Protein AF-A0A7S2TPF4-F1 (afdb_monomer_lite)

Radius of gyration: 26.81 Å; chains: 1; bounding box: 55×36×73 Å

Organism: NCBI:txid641309

Secondary structure (DSSP, 8-state):
----PPPPP--PPPGGGS-GGGEEEEEEEETTEEEEPPHHHHHHHHHHHHTT-SEEEEEETTEEEEEETTTTEEEETTS-EEEEEEEE------EEEEE--B--S-----SSSS-----EEEETTEEEEE-PPPTT-SS-BPPPEEEEE-

Foldseek 3Di:
DPCDDDPDPPPAPDLLPAPLVFKWKWWPPDVVDIDTDDPVVSSQVSVCVNVVHQWDWDDDPNFIWIQGPVVQWIAGPVGDIIHMDIDTRPPPPFDKDKDWDKAAQADQPDPPARDFDKDFDDDPNHTQDIFDTHGRDRIDTTDIDIGTDD

InterPro domains:
  IPR000008 C2 domain [PF00168] (101-143)
  IPR004170 WWE domain [PF02825] (24-85)
  IPR004170 WWE domain [PS50918] (11-90)
  IPR035892 C2 domain superfamily [G3DSA:2.60.40.150] (101-149)
  IPR035892 C2 domain superfamily [SSF49562] (83-144)
  IPR037197 WWE domain superfamily [G3DSA:3.30.720.50] (21-100)
  IPR037197 WWE domain superfamily [SSF117839] (23-89)

pLDDT: mean 84.63, std 13.47, range [42.91, 96.12]

Sequence (150 aa):
DDDVPPPPPLSEPATKDIPVEAQKWEYEKRRNMWAAYPLDVNAQIAKTFAKGGKTVPIKMRGKEYLVDLAGMVQKSKRGKTKKIRCGVKKQSLQTCLQFKISASELINVDTNGLSDPYLVISQQKRVVYQSEVVKDNLSPVWKPFNLFMS

Structure (mmCIF, N/CA/C/O backbone):
data_AF-A0A7S2TPF4-F1
#
_entry.id   AF-A0A7S2TPF4-F1
#
loop_
_atom_site.group_PDB
_atom_site.id
_atom_site.type_symbol
_atom_site.label_atom_id
_atom_site.label_alt_id
_atom_site.label_comp_id
_atom_site.label_asym_id
_atom_site.label_entity_id
_atom_site.label_seq_id
_atom_site.pdbx_PDB_ins_code
_atom_site.Cartn_x
_atom_site.Cartn_y
_atom_site.Cartn_z
_atom_site.occupancy
_atom_site.B_iso_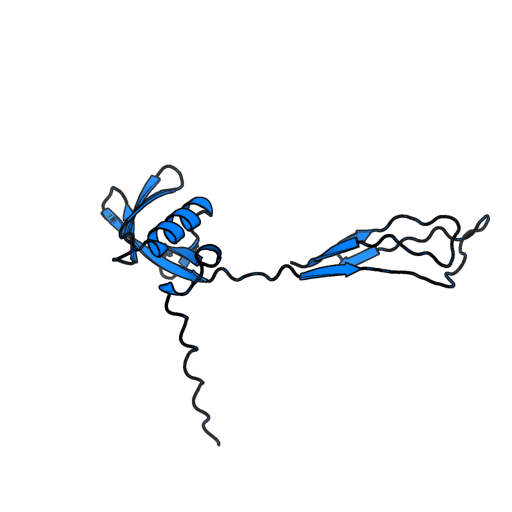or_equiv
_atom_site.auth_seq_id
_atom_site.auth_comp_id
_atom_site.auth_asym_id
_atom_site.auth_atom_id
_atom_site.pdbx_PDB_model_num
ATOM 1 N N . ASP A 1 1 ? 29.910 -22.034 27.458 1.00 51.72 1 ASP A N 1
ATOM 2 C CA . ASP A 1 1 ? 28.536 -21.718 27.033 1.00 51.72 1 ASP A CA 1
ATOM 3 C C . ASP A 1 1 ? 28.176 -20.332 27.537 1.00 51.72 1 ASP A C 1
ATOM 5 O O . ASP A 1 1 ? 27.837 -20.178 28.703 1.00 51.72 1 ASP A O 1
ATOM 9 N N . ASP A 1 2 ? 28.367 -19.314 26.698 1.00 52.81 2 ASP A N 1
ATOM 10 C CA . ASP A 1 2 ? 27.970 -17.939 27.008 1.00 52.81 2 ASP A CA 1
ATOM 11 C C . ASP A 1 2 ? 26.456 -17.809 26.818 1.00 52.81 2 ASP A C 1
ATOM 13 O O . ASP A 1 2 ? 25.953 -17.719 25.697 1.00 52.81 2 ASP A O 1
ATOM 17 N N . ASP A 1 3 ? 25.729 -17.853 27.932 1.00 61.41 3 ASP A N 1
ATOM 18 C CA . ASP A 1 3 ? 24.286 -17.634 28.002 1.00 61.41 3 ASP A CA 1
ATOM 19 C C . ASP A 1 3 ? 23.997 -16.142 27.767 1.00 61.41 3 ASP A C 1
ATOM 21 O O . ASP A 1 3 ? 23.920 -15.334 28.694 1.00 61.41 3 ASP A O 1
ATOM 25 N N . VAL A 1 4 ? 23.944 -15.745 26.492 1.00 66.75 4 VAL A N 1
ATOM 26 C CA . VAL A 1 4 ? 23.536 -14.397 26.089 1.00 66.75 4 VAL A CA 1
ATOM 27 C C . VAL A 1 4 ? 22.031 -14.284 26.343 1.00 66.75 4 VAL A C 1
ATOM 29 O O . VAL A 1 4 ? 21.254 -14.948 25.648 1.00 66.75 4 VAL A O 1
ATOM 32 N N . PRO A 1 5 ? 21.580 -13.450 27.300 1.00 60.50 5 PRO A N 1
ATOM 33 C CA . PRO A 1 5 ? 20.158 -13.278 27.536 1.00 60.50 5 PRO A CA 1
ATOM 34 C C . PRO A 1 5 ? 19.491 -12.746 26.261 1.00 60.50 5 PRO A C 1
ATOM 36 O O . PRO A 1 5 ? 20.090 -11.933 25.545 1.00 60.50 5 PRO A O 1
ATOM 39 N N . PRO A 1 6 ? 18.254 -13.177 25.955 1.00 58.38 6 PRO A N 1
ATOM 40 C CA . PRO A 1 6 ? 17.537 -12.659 24.803 1.00 58.38 6 PRO A CA 1
ATOM 41 C C . PRO A 1 6 ? 17.466 -11.130 24.908 1.00 58.38 6 PRO A C 1
ATOM 43 O O . PRO A 1 6 ? 17.240 -10.607 26.007 1.00 58.38 6 PRO A O 1
ATOM 46 N N . PRO A 1 7 ? 17.661 -10.398 23.795 1.00 50.78 7 PRO A N 1
ATOM 47 C CA . PRO A 1 7 ? 17.547 -8.951 23.821 1.00 50.78 7 PRO A CA 1
ATOM 48 C C . PRO A 1 7 ? 16.177 -8.575 24.402 1.00 50.78 7 PRO A C 1
ATOM 50 O O . PRO A 1 7 ? 15.181 -9.238 24.078 1.00 50.78 7 PRO A O 1
ATOM 53 N N . PRO A 1 8 ? 16.098 -7.542 25.263 1.00 42.91 8 PRO A N 1
ATOM 54 C CA . PRO A 1 8 ? 14.814 -7.067 25.750 1.00 42.91 8 PRO A CA 1
ATOM 55 C C . PRO A 1 8 ? 13.915 -6.781 24.539 1.00 42.91 8 PRO A C 1
ATOM 57 O O . PRO A 1 8 ? 14.420 -6.303 23.515 1.00 42.91 8 PRO A O 1
ATOM 60 N N . PRO A 1 9 ? 12.606 -7.092 24.606 1.00 50.09 9 PRO A N 1
ATOM 61 C CA . PRO A 1 9 ? 11.702 -6.772 23.513 1.00 50.09 9 PRO A CA 1
ATOM 62 C C . PRO A 1 9 ? 11.866 -5.283 23.220 1.00 50.09 9 PRO A C 1
ATOM 64 O O . PRO A 1 9 ? 11.722 -4.476 24.140 1.00 50.09 9 PRO A O 1
ATOM 67 N N . LEU A 1 10 ? 12.235 -4.940 21.976 1.00 44.19 10 LEU A N 1
ATOM 68 C CA . LEU A 1 10 ? 12.280 -3.554 21.513 1.00 44.19 10 LEU A CA 1
ATOM 69 C C . LEU A 1 10 ? 11.009 -2.891 22.028 1.00 44.19 10 LEU A C 1
ATOM 71 O O . LEU A 1 10 ? 9.918 -3.318 21.651 1.00 44.19 10 LEU A O 1
ATOM 75 N N . SER A 1 11 ? 11.148 -1.938 22.948 1.00 48.16 11 SER A N 1
ATOM 76 C CA . SER A 1 11 ? 10.021 -1.235 23.541 1.00 48.16 11 SER A CA 1
ATOM 77 C C . SER A 1 11 ? 9.222 -0.638 22.392 1.00 48.16 11 SER A C 1
ATOM 79 O O . SER A 1 11 ? 9.678 0.320 21.763 1.00 48.16 11 SER A O 1
ATOM 81 N N . GLU A 1 12 ? 8.094 -1.271 22.056 1.00 50.59 12 GLU A N 1
ATOM 82 C CA . GLU A 1 12 ? 7.191 -0.785 21.022 1.00 50.59 12 GLU A CA 1
ATOM 83 C C . GLU A 1 12 ? 6.928 0.693 21.334 1.00 50.59 12 GLU A C 1
ATOM 85 O O . GLU A 1 12 ? 6.655 1.011 22.499 1.00 50.59 12 GLU A O 1
ATOM 90 N N . PRO A 1 13 ? 7.074 1.610 20.358 1.00 49.34 13 PRO A N 1
ATOM 91 C CA . PRO A 1 13 ? 6.861 3.026 20.615 1.00 49.34 13 PRO A CA 1
ATOM 92 C C . PRO A 1 13 ? 5.497 3.184 21.277 1.00 49.34 13 PRO A C 1
ATOM 94 O O . PRO A 1 13 ? 4.512 2.584 20.826 1.00 49.34 13 PRO A O 1
ATOM 97 N N . ALA A 1 14 ? 5.447 3.950 22.371 1.00 55.16 14 ALA A N 1
ATOM 98 C CA . ALA A 1 14 ? 4.195 4.217 23.052 1.00 55.16 14 ALA A CA 1
ATOM 99 C C . ALA A 1 14 ? 3.197 4.685 21.989 1.00 55.16 14 ALA A C 1
ATOM 101 O O . ALA A 1 14 ? 3.495 5.563 21.187 1.00 55.16 14 ALA A O 1
ATOM 102 N N . THR A 1 15 ? 2.020 4.061 21.929 1.00 56.59 15 THR A N 1
ATOM 103 C CA . THR A 1 15 ? 1.070 4.167 20.804 1.00 56.59 15 THR A CA 1
ATOM 104 C C . THR A 1 15 ? 0.723 5.609 20.390 1.00 56.59 15 THR A C 1
ATOM 106 O O . THR A 1 15 ? 0.231 5.843 19.288 1.00 56.59 15 THR A O 1
ATOM 109 N N . LYS A 1 16 ? 0.970 6.580 21.275 1.00 57.56 16 LYS A N 1
ATOM 110 C CA . LYS A 1 16 ? 0.766 8.018 21.075 1.00 57.56 16 LYS A CA 1
ATOM 111 C C . LYS A 1 16 ? 1.817 8.684 20.176 1.00 57.56 16 LYS A C 1
ATOM 113 O O . LYS A 1 16 ? 1.497 9.704 19.579 1.00 57.56 16 LYS A O 1
ATOM 118 N N . ASP A 1 17 ? 3.001 8.095 20.036 1.00 65.62 17 ASP A N 1
ATOM 119 C CA . ASP A 1 17 ? 4.111 8.646 19.246 1.00 65.62 17 ASP A CA 1
ATOM 120 C C . ASP A 1 17 ? 4.073 8.184 17.781 1.00 65.62 17 ASP A C 1
ATOM 122 O O . ASP A 1 17 ? 4.867 8.625 16.953 1.00 65.62 17 ASP A O 1
ATOM 126 N N . ILE A 1 18 ? 3.137 7.291 17.435 1.00 68.62 18 ILE A N 1
ATOM 127 C CA . ILE A 1 18 ? 2.952 6.809 16.066 1.00 68.62 18 ILE A CA 1
ATOM 128 C C . ILE A 1 18 ? 2.234 7.903 15.257 1.00 68.62 18 ILE A C 1
ATOM 130 O O . ILE A 1 18 ? 1.085 8.231 15.590 1.00 68.62 18 ILE A O 1
ATOM 134 N N . PRO A 1 19 ? 2.832 8.413 14.162 1.00 79.06 19 PRO A N 1
ATOM 135 C CA . PRO A 1 19 ? 2.180 9.380 13.286 1.00 79.06 19 PRO A CA 1
ATOM 136 C C . PRO A 1 19 ? 0.822 8.871 12.796 1.00 79.06 19 PRO A C 1
ATOM 138 O O . PRO A 1 19 ? 0.669 7.687 12.485 1.00 79.06 19 PRO A O 1
ATOM 141 N N . VAL A 1 20 ? -0.175 9.754 12.711 1.00 78.69 20 VAL A N 1
ATOM 142 C CA . VAL A 1 20 ? -1.574 9.416 12.372 1.00 78.69 20 VAL A CA 1
ATOM 143 C C . VAL A 1 20 ? -1.666 8.593 11.084 1.00 78.69 20 VAL A C 1
ATOM 145 O O . VAL A 1 20 ? -2.430 7.633 10.996 1.00 78.69 20 VAL A O 1
ATOM 148 N N . GLU A 1 21 ? -0.862 8.941 10.085 1.00 76.62 21 GLU A N 1
ATOM 149 C CA . GLU A 1 21 ? -0.777 8.280 8.789 1.00 76.62 21 GLU A CA 1
ATOM 150 C C . GLU A 1 21 ? -0.203 6.859 8.866 1.00 76.62 21 GLU A C 1
ATOM 152 O O . GLU A 1 21 ? -0.612 5.993 8.082 1.00 76.62 21 GLU A O 1
ATOM 157 N N . ALA A 1 22 ? 0.676 6.604 9.836 1.00 78.88 22 ALA A N 1
ATOM 158 C CA . ALA A 1 22 ? 1.302 5.315 10.099 1.00 78.88 22 ALA A CA 1
ATOM 159 C C . ALA A 1 22 ? 0.468 4.429 11.037 1.00 78.88 22 ALA A C 1
ATOM 161 O O . ALA A 1 22 ? 0.755 3.242 11.155 1.00 78.88 22 ALA A O 1
ATOM 162 N N . GLN A 1 23 ? -0.585 4.948 11.674 1.00 86.06 23 GLN A N 1
ATOM 163 C CA . GLN A 1 23 ? -1.452 4.145 12.537 1.00 86.06 23 GLN A CA 1
ATOM 164 C C . GLN A 1 23 ? -2.313 3.167 11.727 1.00 86.06 23 GLN A C 1
ATOM 166 O O . GLN A 1 23 ? -2.916 3.513 10.708 1.00 86.06 23 GLN A O 1
ATOM 171 N N . LYS A 1 24 ? -2.396 1.926 12.211 1.00 90.75 24 LYS A N 1
ATOM 172 C CA . LYS A 1 24 ? -3.264 0.864 11.701 1.00 90.75 24 LYS A CA 1
ATOM 173 C C . LYS A 1 24 ? -4.181 0.387 12.817 1.00 90.75 24 LYS A C 1
ATOM 175 O O . LYS A 1 24 ? -3.827 -0.491 13.600 1.00 90.75 24 LYS A O 1
ATOM 180 N N . TRP A 1 25 ? -5.391 0.926 12.851 1.00 92.50 25 TRP A N 1
ATOM 181 C CA . TRP A 1 25 ? -6.416 0.461 13.779 1.00 92.50 25 TRP A CA 1
ATOM 182 C C . TRP A 1 25 ? -7.041 -0.863 13.327 1.00 92.50 25 TRP A C 1
ATOM 184 O O . TRP A 1 25 ? -7.427 -1.031 12.164 1.00 92.50 25 TRP A O 1
ATOM 194 N N . GLU A 1 26 ? -7.166 -1.800 14.261 1.00 94.19 26 GLU A N 1
ATOM 195 C CA . GLU A 1 26 ? -7.702 -3.140 14.033 1.00 94.19 26 GLU A CA 1
ATOM 196 C C . GLU A 1 26 ? -8.700 -3.523 15.129 1.00 94.19 26 GLU A C 1
ATOM 198 O O . GLU A 1 26 ? -8.587 -3.076 16.269 1.00 94.19 26 GLU A O 1
ATOM 203 N N . TYR A 1 27 ? -9.651 -4.393 14.796 1.00 93.44 27 TYR A N 1
ATOM 204 C CA . TYR A 1 27 ? -10.603 -4.978 15.738 1.00 93.44 27 TYR A CA 1
ATOM 205 C C . TYR A 1 27 ? -10.511 -6.499 15.753 1.00 93.44 27 TYR A C 1
ATOM 207 O O . TYR A 1 27 ? -10.231 -7.149 14.740 1.00 93.44 27 TYR A O 1
ATOM 215 N N . GLU A 1 28 ? -10.801 -7.087 16.907 1.00 93.81 28 GLU A N 1
ATOM 216 C CA . GLU A 1 28 ? -10.804 -8.532 17.077 1.00 93.81 28 GLU A CA 1
ATOM 217 C C . GLU A 1 28 ? -12.058 -9.142 16.421 1.00 93.81 28 GLU A C 1
ATOM 219 O O . GLU A 1 28 ? -13.197 -9.065 16.912 1.00 93.81 28 GLU A O 1
ATOM 224 N N . LYS A 1 29 ? -11.871 -9.754 15.248 1.00 88.19 29 LYS A N 1
ATOM 225 C CA . LYS A 1 29 ? -12.941 -10.415 14.494 1.00 88.19 29 LYS A CA 1
ATOM 226 C C . LYS A 1 29 ? -13.346 -11.721 15.179 1.00 88.19 29 LYS A C 1
ATOM 228 O O . LYS A 1 29 ? -14.544 -11.935 15.392 1.00 88.19 29 LYS A O 1
ATOM 233 N N . ARG A 1 30 ? -12.356 -12.541 15.546 1.00 86.06 30 ARG A N 1
ATOM 234 C CA . ARG A 1 30 ? -12.439 -13.784 16.343 1.00 86.06 30 ARG A CA 1
ATOM 235 C C . ARG A 1 30 ? -11.231 -13.836 17.288 1.00 86.06 30 ARG A C 1
ATOM 237 O O . ARG A 1 30 ? -10.322 -13.039 17.101 1.00 86.06 30 ARG A O 1
ATOM 244 N N . ARG A 1 31 ? -11.207 -14.767 18.250 1.00 83.81 31 ARG A N 1
ATOM 245 C CA . ARG A 1 31 ? -10.100 -14.916 19.215 1.00 83.81 31 ARG A CA 1
ATOM 246 C C . ARG A 1 31 ? -8.743 -14.899 18.499 1.00 83.81 31 ARG A C 1
ATOM 248 O O . ARG A 1 31 ? -8.513 -15.754 17.646 1.00 83.81 31 ARG A O 1
ATOM 255 N N . ASN A 1 32 ? -7.897 -13.917 18.815 1.00 82.38 32 ASN A N 1
ATOM 256 C CA . ASN A 1 32 ? -6.575 -13.681 18.204 1.00 82.38 32 ASN A CA 1
ATOM 257 C C . ASN A 1 32 ? -6.568 -13.431 16.680 1.00 82.38 32 ASN A C 1
ATOM 259 O O . ASN A 1 32 ? -5.511 -13.415 16.054 1.00 82.38 32 ASN A O 1
ATOM 263 N N . MET A 1 33 ? -7.727 -13.194 16.071 1.00 89.44 33 MET A N 1
ATOM 264 C CA . MET A 1 33 ? -7.872 -12.883 14.653 1.00 89.44 33 MET A CA 1
ATOM 265 C C . MET A 1 33 ? -8.276 -11.422 14.498 1.00 89.44 33 MET A C 1
ATOM 267 O O . MET A 1 33 ? -9.448 -11.056 14.641 1.00 89.44 33 MET A O 1
ATOM 271 N N . TRP A 1 34 ? -7.288 -10.597 14.182 1.00 90.75 34 TRP A N 1
ATOM 272 C CA . TRP A 1 34 ? -7.434 -9.157 14.031 1.00 90.75 34 TRP A CA 1
ATOM 273 C C . TRP A 1 34 ? -7.752 -8.792 12.584 1.00 90.75 34 TRP A C 1
ATOM 275 O O . TRP A 1 34 ? -7.189 -9.354 11.647 1.00 90.75 34 TRP A O 1
ATOM 285 N N . ALA A 1 35 ? -8.681 -7.860 12.401 1.00 91.12 35 ALA A N 1
ATOM 286 C CA . ALA A 1 35 ? -9.035 -7.313 11.101 1.00 91.12 35 ALA A CA 1
ATOM 287 C C . ALA A 1 35 ? -8.847 -5.797 11.123 1.00 91.12 35 ALA A C 1
ATOM 289 O O . ALA A 1 35 ? -9.276 -5.132 12.064 1.00 91.12 35 ALA A O 1
ATOM 290 N N . ALA A 1 36 ? -8.235 -5.250 10.075 1.00 91.56 36 ALA A N 1
ATOM 291 C CA . ALA A 1 36 ? -8.102 -3.809 9.926 1.00 91.56 36 ALA A CA 1
ATOM 292 C C . ALA A 1 36 ? -9.473 -3.149 9.741 1.00 91.56 36 ALA A C 1
ATOM 294 O O . ALA A 1 36 ? -10.353 -3.685 9.055 1.00 91.56 36 ALA A O 1
ATOM 295 N N . TYR A 1 37 ? -9.642 -1.969 10.335 1.00 93.62 37 TYR A N 1
ATOM 296 C CA . TYR A 1 37 ? -10.739 -1.093 9.948 1.00 93.62 37 TYR A CA 1
ATOM 297 C C . TYR A 1 37 ? -10.569 -0.641 8.490 1.00 93.62 37 TYR A C 1
ATOM 299 O O . TYR A 1 37 ? -9.427 -0.480 8.044 1.00 93.62 37 TYR A O 1
ATOM 307 N N . PRO A 1 38 ? -11.679 -0.408 7.761 1.00 91.62 38 PRO A N 1
ATOM 308 C CA . PRO A 1 38 ? -11.654 0.286 6.473 1.00 91.62 38 PRO A CA 1
ATOM 309 C C . PRO A 1 38 ? -10.838 1.584 6.538 1.00 91.62 38 PRO A C 1
ATOM 311 O O . PRO A 1 38 ? -10.751 2.196 7.599 1.00 91.62 38 PRO A O 1
ATOM 314 N N . LEU A 1 39 ? -10.214 1.986 5.428 1.00 88.62 39 LEU A N 1
ATOM 315 C CA . LEU A 1 39 ? -9.227 3.076 5.400 1.00 88.62 39 LEU A CA 1
ATOM 316 C C . LEU A 1 39 ? -9.774 4.408 5.937 1.00 88.62 39 LEU A C 1
ATOM 318 O O . LEU A 1 39 ? -9.099 5.082 6.714 1.00 88.62 39 LEU A O 1
ATOM 322 N N . ASP A 1 40 ? -11.000 4.751 5.557 1.00 90.31 40 ASP A N 1
ATOM 323 C CA . ASP A 1 40 ? -11.743 5.926 6.011 1.00 90.31 40 ASP A CA 1
ATOM 324 C C . ASP A 1 40 ? -11.988 5.894 7.526 1.00 90.31 40 ASP A C 1
ATOM 326 O O . ASP A 1 40 ? -11.665 6.845 8.240 1.00 90.31 40 ASP A O 1
ATOM 330 N N . VAL A 1 41 ? -12.469 4.757 8.032 1.00 93.62 41 VAL A N 1
ATOM 331 C CA . VAL A 1 41 ? -12.704 4.532 9.461 1.00 93.62 41 VAL A CA 1
ATOM 332 C C . VAL A 1 41 ? -11.391 4.577 10.242 1.00 93.62 41 VAL A C 1
ATOM 334 O O . VAL A 1 41 ? -11.322 5.188 11.305 1.00 93.62 41 VAL A O 1
ATOM 337 N N . ASN A 1 42 ? -10.329 3.974 9.707 1.00 92.69 42 ASN A N 1
ATOM 338 C CA . ASN A 1 42 ? -8.997 3.985 10.304 1.00 92.69 42 ASN A CA 1
ATOM 339 C C . ASN A 1 42 ? -8.484 5.421 10.469 1.00 92.69 42 ASN A C 1
ATOM 341 O O . ASN A 1 42 ? -8.055 5.802 11.554 1.00 92.69 42 ASN A O 1
ATOM 345 N N . ALA A 1 43 ? -8.607 6.236 9.415 1.00 90.38 43 ALA A N 1
ATOM 346 C CA . ALA A 1 43 ? -8.214 7.639 9.436 1.00 90.38 43 ALA A CA 1
ATOM 347 C C . ALA A 1 43 ? -9.045 8.458 10.434 1.00 90.38 43 ALA A C 1
ATOM 349 O O . ALA A 1 43 ? -8.499 9.313 11.130 1.00 90.38 43 ALA A O 1
ATOM 350 N N . GLN A 1 44 ? -10.352 8.202 10.533 1.00 93.12 44 GLN A N 1
ATOM 351 C CA . GLN A 1 44 ? -11.215 8.862 11.513 1.00 93.12 44 GLN A CA 1
ATOM 352 C C . GLN A 1 44 ? -10.799 8.512 12.948 1.00 93.12 44 GLN A C 1
ATOM 354 O O . GLN A 1 44 ? -10.667 9.407 13.782 1.00 93.12 44 GLN A O 1
ATOM 359 N N . ILE A 1 45 ? -10.548 7.230 13.226 1.00 9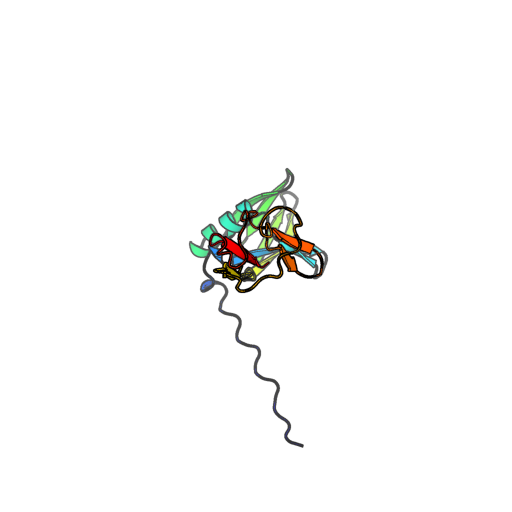3.31 45 ILE A N 1
ATOM 360 C CA . ILE A 1 45 ? -10.106 6.769 14.544 1.00 93.31 45 ILE A CA 1
ATOM 361 C C . ILE A 1 45 ? -8.749 7.384 14.901 1.00 93.31 45 ILE A C 1
ATOM 363 O O . ILE A 1 45 ? -8.618 7.966 15.976 1.00 93.31 45 ILE A O 1
ATOM 367 N N . ALA A 1 46 ? -7.774 7.321 13.992 1.00 91.75 46 ALA A N 1
ATOM 368 C CA . ALA A 1 46 ? -6.432 7.854 14.208 1.00 91.75 46 ALA A CA 1
ATOM 369 C C . ALA A 1 46 ? -6.448 9.371 14.472 1.00 91.75 46 ALA A C 1
ATOM 371 O O . ALA A 1 46 ? -5.818 9.847 15.415 1.00 91.75 46 ALA A O 1
ATOM 372 N N . LYS A 1 47 ? -7.242 10.133 13.704 1.00 91.38 47 LYS A N 1
ATOM 373 C CA . LYS A 1 47 ? -7.429 11.578 13.921 1.00 91.38 47 LYS A CA 1
ATOM 374 C C . LYS A 1 47 ? -8.032 11.881 15.290 1.00 91.38 47 LYS A C 1
ATOM 376 O O . LYS A 1 47 ? -7.571 12.799 15.962 1.00 91.38 47 LYS A O 1
ATOM 381 N N . THR A 1 48 ? -9.065 11.146 15.703 1.00 92.31 48 THR A N 1
ATOM 382 C CA . THR A 1 48 ? -9.685 11.374 17.014 1.00 92.31 48 THR A CA 1
ATOM 383 C C . THR A 1 48 ? -8.751 10.979 18.152 1.00 92.31 48 THR A C 1
ATOM 385 O O . THR A 1 48 ? -8.655 11.717 19.129 1.00 92.31 48 THR A O 1
ATOM 388 N N . PHE A 1 49 ? -8.025 9.869 18.015 1.00 89.31 49 PHE A N 1
ATOM 389 C CA . PHE A 1 49 ? -7.048 9.424 19.004 1.00 89.31 49 PHE A CA 1
ATOM 390 C C . PHE A 1 49 ? -5.921 10.445 19.195 1.00 89.31 49 PHE A C 1
ATOM 392 O O . PHE A 1 49 ? -5.631 10.822 20.328 1.00 89.31 49 PHE A O 1
ATOM 399 N N . ALA A 1 50 ? -5.358 10.973 18.103 1.00 87.31 50 ALA A N 1
ATOM 400 C CA . ALA A 1 50 ? -4.318 12.004 18.157 1.00 87.31 50 ALA A CA 1
ATOM 401 C C . ALA A 1 50 ? -4.798 13.315 18.801 1.00 87.31 50 ALA A C 1
ATOM 403 O O . ALA A 1 50 ? -4.022 14.010 19.448 1.00 87.31 50 ALA A O 1
ATOM 404 N N . LYS A 1 51 ? -6.092 13.636 18.679 1.00 87.69 51 LYS A N 1
ATOM 405 C CA . LYS A 1 51 ? -6.722 14.782 19.356 1.00 87.69 51 LYS A CA 1
ATOM 406 C C . LYS A 1 51 ? -7.101 14.507 20.820 1.00 87.69 51 LYS A C 1
ATOM 408 O O . LYS A 1 51 ? -7.717 15.361 21.449 1.00 87.69 51 LYS A O 1
ATOM 413 N N . GLY A 1 52 ? -6.804 13.321 21.359 1.00 86.06 52 GLY A N 1
ATOM 414 C CA . GLY A 1 52 ? -7.185 12.933 22.722 1.00 86.06 52 GLY A CA 1
ATOM 415 C C . GLY A 1 52 ? -8.680 12.641 22.901 1.00 86.06 52 GLY A C 1
ATOM 416 O O . GLY A 1 52 ? -9.191 12.652 24.022 1.00 86.06 52 GLY A O 1
ATOM 417 N N . GLY A 1 53 ? -9.410 12.390 21.812 1.00 88.81 53 GLY A N 1
ATOM 418 C CA . GLY A 1 53 ? -10.822 12.036 21.876 1.00 88.81 53 GLY A CA 1
ATOM 419 C C . GLY A 1 53 ? -11.043 10.644 22.470 1.00 88.81 53 GLY A C 1
ATOM 420 O O . GLY A 1 53 ? -10.253 9.724 22.273 1.00 88.81 53 GLY A O 1
ATOM 421 N N . LYS A 1 54 ? -12.148 10.481 23.204 1.00 89.62 54 LYS A N 1
ATOM 422 C CA . LYS A 1 54 ? -12.450 9.243 23.944 1.00 89.62 54 LYS A CA 1
ATOM 423 C C . LYS A 1 54 ? -13.285 8.247 23.148 1.00 89.62 54 LYS A C 1
ATOM 425 O O . LYS A 1 54 ? -13.158 7.045 23.358 1.00 89.62 54 LYS A O 1
ATOM 430 N N . THR A 1 55 ? -14.150 8.729 22.253 1.00 93.69 55 THR A N 1
ATOM 431 C CA . THR A 1 55 ? -15.055 7.870 21.480 1.00 93.69 55 THR A CA 1
ATOM 432 C C . THR A 1 55 ? -15.177 8.306 20.022 1.00 93.69 55 THR A C 1
ATOM 434 O O . THR A 1 55 ? -15.017 9.483 19.703 1.00 93.69 55 THR A O 1
ATOM 437 N N . VAL A 1 56 ? -15.448 7.348 19.131 1.00 95.25 56 VAL A N 1
ATOM 438 C CA . VAL A 1 56 ? -15.622 7.571 17.689 1.00 95.25 56 VAL A CA 1
ATOM 439 C C . VAL A 1 56 ? -16.807 6.746 17.181 1.00 95.25 56 VAL A C 1
ATOM 441 O O . VAL A 1 56 ? -16.738 5.514 17.208 1.00 95.25 56 VAL A O 1
ATOM 444 N N . PRO A 1 57 ? -17.901 7.367 16.708 1.00 95.81 57 PRO A N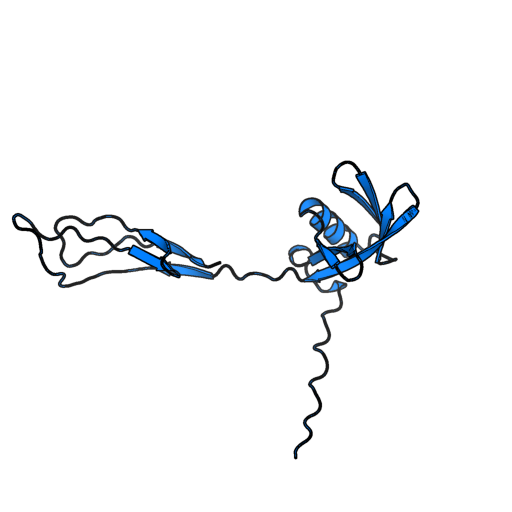 1
ATOM 445 C CA . PRO A 1 57 ? -18.952 6.642 16.008 1.00 95.81 57 PRO A CA 1
ATOM 446 C C . PRO A 1 57 ? -18.455 6.240 14.616 1.00 95.81 57 PRO A C 1
ATOM 448 O O . PRO A 1 57 ? -17.943 7.069 13.864 1.00 95.81 57 PRO A O 1
ATOM 451 N N . ILE A 1 58 ? -18.605 4.962 14.276 1.00 95.06 58 ILE A N 1
ATOM 452 C CA . ILE A 1 58 ? -18.168 4.394 12.997 1.00 95.06 58 ILE A CA 1
ATOM 453 C C . ILE A 1 58 ? -19.294 3.578 12.365 1.00 95.06 58 ILE A C 1
ATOM 455 O O . ILE A 1 58 ? -20.121 2.973 13.057 1.00 95.06 58 ILE A O 1
ATOM 459 N N . LYS A 1 59 ? -19.297 3.498 11.034 1.00 93.88 59 LYS A N 1
ATOM 460 C CA . LYS A 1 59 ? -20.233 2.669 10.272 1.00 93.88 59 LYS A CA 1
ATOM 461 C C . LYS A 1 59 ? -19.461 1.679 9.415 1.00 93.88 59 LYS A C 1
ATOM 463 O O . LYS A 1 59 ? -18.577 2.050 8.659 1.00 93.88 59 LYS A O 1
ATOM 468 N N . MET A 1 60 ? -19.803 0.401 9.526 1.00 91.44 60 MET A N 1
ATOM 469 C CA . MET A 1 60 ? -19.177 -0.669 8.753 1.00 91.44 60 MET A CA 1
ATOM 470 C C . MET A 1 60 ? -20.229 -1.664 8.288 1.00 91.44 60 MET A C 1
ATOM 472 O O . MET A 1 60 ? -20.965 -2.220 9.106 1.00 91.44 60 MET A O 1
ATOM 476 N N . ARG A 1 61 ? -20.265 -1.948 6.979 1.00 88.19 61 ARG A N 1
ATOM 477 C CA . ARG A 1 61 ? -21.179 -2.941 6.375 1.00 88.19 61 ARG A CA 1
ATOM 478 C C . ARG A 1 61 ? -22.644 -2.716 6.797 1.00 88.19 61 ARG A C 1
ATOM 480 O O . ARG A 1 61 ? -23.321 -3.646 7.228 1.00 88.19 61 ARG A O 1
ATOM 487 N N . GLY A 1 62 ? -23.088 -1.457 6.774 1.00 89.19 62 GLY A N 1
ATOM 488 C CA . GLY A 1 62 ? -24.446 -1.051 7.164 1.00 89.19 62 GLY A CA 1
ATOM 489 C C . GLY A 1 62 ? -24.742 -1.072 8.670 1.00 89.19 62 GLY A C 1
ATOM 490 O O . GLY A 1 62 ? -25.858 -0.756 9.065 1.00 89.19 62 GLY A O 1
ATOM 491 N N . LYS A 1 63 ? -23.770 -1.418 9.522 1.00 90.69 63 LYS A N 1
ATOM 492 C CA . LYS A 1 63 ? -23.928 -1.460 10.982 1.00 90.69 63 LYS A CA 1
ATOM 493 C C . LYS A 1 63 ? -23.144 -0.338 11.642 1.00 90.69 63 LYS A C 1
ATOM 495 O O . LYS A 1 63 ? -22.024 -0.041 11.237 1.00 90.69 63 LYS A O 1
ATOM 500 N N . GLU A 1 64 ? -23.731 0.238 12.679 1.00 94.75 64 GLU A N 1
ATOM 501 C CA . GLU A 1 64 ? -23.127 1.311 13.465 1.00 94.75 64 GLU A CA 1
ATOM 502 C C . GLU A 1 64 ? -22.503 0.764 14.744 1.00 94.75 64 GLU A C 1
ATOM 504 O O . GLU A 1 64 ? -23.060 -0.117 15.413 1.00 94.75 64 GLU A O 1
ATOM 509 N N . TYR A 1 65 ? -21.340 1.310 15.072 1.00 95.75 65 TYR A N 1
ATOM 510 C CA . TYR A 1 65 ? -20.575 0.969 16.257 1.00 95.75 65 TYR A CA 1
ATOM 511 C C . TYR A 1 65 ? -20.016 2.234 16.896 1.00 95.75 65 TYR A C 1
ATOM 513 O O . TYR A 1 65 ? -19.808 3.243 16.227 1.00 95.75 65 TYR A O 1
ATOM 521 N N . LEU A 1 66 ? -19.728 2.147 18.187 1.00 96.06 66 LEU A N 1
ATOM 522 C CA . LEU A 1 66 ? -19.013 3.171 18.927 1.00 96.06 66 LEU A CA 1
ATOM 523 C C . LEU A 1 66 ? -17.651 2.611 19.329 1.00 96.06 66 LEU A C 1
ATOM 525 O O . LEU A 1 66 ? -17.578 1.628 20.066 1.00 96.06 66 LEU A O 1
ATOM 529 N N . VAL A 1 67 ? -16.579 3.203 18.820 1.00 96.12 67 VAL A N 1
ATOM 530 C CA . VAL A 1 67 ? -15.213 2.889 19.241 1.00 96.12 67 VAL A CA 1
ATOM 531 C C . VAL A 1 67 ? -14.917 3.694 20.494 1.00 96.12 67 VAL A C 1
ATOM 533 O O . VAL A 1 67 ? -14.992 4.914 20.467 1.00 96.12 67 VAL A O 1
ATOM 536 N N . ASP A 1 68 ? -14.610 3.011 21.583 1.00 94.00 68 ASP A N 1
ATOM 537 C CA . ASP A 1 68 ? -14.177 3.560 22.860 1.00 94.00 68 ASP A CA 1
ATOM 538 C C . ASP A 1 68 ? -12.656 3.410 22.948 1.00 94.00 68 ASP A C 1
ATOM 540 O O . ASP A 1 68 ? -12.130 2.307 23.115 1.00 94.00 68 ASP A O 1
ATOM 544 N N . LEU A 1 69 ? -11.957 4.528 22.758 1.00 90.75 69 LEU A N 1
ATOM 545 C CA . LEU A 1 69 ? -10.498 4.591 22.695 1.00 90.75 69 LEU A CA 1
ATOM 546 C C . LEU A 1 69 ? -9.861 4.539 24.082 1.00 90.75 69 LEU A C 1
ATOM 548 O O . LEU A 1 69 ? -8.730 4.083 24.211 1.00 90.75 69 LEU A O 1
ATOM 552 N N . ALA A 1 70 ? -10.593 4.960 25.116 1.00 87.94 70 ALA A N 1
ATOM 553 C CA . ALA A 1 70 ? -10.143 4.832 26.497 1.00 87.94 70 ALA A CA 1
ATOM 554 C C . ALA A 1 70 ? -10.220 3.370 26.959 1.00 87.94 70 ALA A C 1
ATOM 556 O O . ALA A 1 70 ? -9.290 2.863 27.577 1.00 87.94 70 ALA A O 1
ATOM 557 N N . GLY A 1 71 ? -11.311 2.680 26.614 1.00 87.69 71 GLY A N 1
ATOM 558 C CA . GLY A 1 71 ? -11.508 1.265 26.932 1.00 87.69 71 GLY A CA 1
ATOM 559 C C . GLY A 1 71 ? -10.863 0.284 25.949 1.00 87.69 71 GLY A C 1
ATOM 560 O O . GLY A 1 71 ? -10.956 -0.918 26.175 1.00 87.69 71 GLY A O 1
ATOM 561 N N . MET A 1 72 ? -10.264 0.761 24.850 1.00 92.38 72 MET A N 1
ATOM 562 C CA . MET A 1 72 ? -9.752 -0.061 23.741 1.00 92.38 72 MET A CA 1
ATOM 563 C C . MET A 1 72 ? -10.766 -1.114 23.254 1.00 92.38 72 MET A C 1
ATOM 565 O O . MET A 1 72 ? -10.442 -2.284 23.015 1.00 92.38 72 MET A O 1
ATOM 569 N N . VAL A 1 73 ? -12.020 -0.689 23.065 1.00 94.56 73 VAL A N 1
ATOM 570 C CA . VAL A 1 73 ? -13.113 -1.567 22.631 1.00 94.56 73 VAL A CA 1
ATOM 571 C C . VAL A 1 73 ? -14.041 -0.913 21.615 1.00 94.56 73 VAL A C 1
ATOM 573 O O . VAL A 1 73 ? -14.360 0.263 21.680 1.00 94.56 73 VAL A O 1
ATOM 576 N N . GLN A 1 74 ? -14.569 -1.713 20.699 1.00 95.50 74 GLN A N 1
ATOM 577 C CA . GLN A 1 74 ? -15.681 -1.367 19.825 1.00 95.50 74 GLN A CA 1
ATOM 578 C C . GLN A 1 74 ? -16.976 -1.925 20.413 1.00 95.50 74 GLN A C 1
ATOM 580 O O . GLN A 1 74 ? -17.078 -3.125 20.661 1.00 95.50 74 GLN A O 1
ATOM 585 N N . LYS A 1 75 ? -17.992 -1.078 20.568 1.00 95.56 75 LYS A N 1
ATOM 586 C CA . LYS A 1 75 ? -19.314 -1.417 21.104 1.00 95.56 75 LYS A CA 1
ATOM 587 C C . LYS A 1 75 ? -20.357 -1.387 19.986 1.00 95.56 75 LYS A C 1
ATOM 589 O O . LYS A 1 75 ? -20.416 -0.448 19.198 1.00 95.56 75 LYS A O 1
ATOM 594 N N . SER A 1 76 ? -21.182 -2.427 19.887 1.00 93.19 76 SER A N 1
ATOM 595 C CA . SER A 1 76 ? -22.358 -2.438 19.001 1.00 93.19 76 SER A CA 1
ATOM 596 C C . SER A 1 76 ? -23.586 -1.850 19.699 1.00 93.19 76 SER A C 1
ATOM 598 O O . SER A 1 76 ? -23.667 -1.890 20.925 1.00 93.19 76 SER A O 1
ATOM 600 N N . LYS A 1 77 ? -24.604 -1.427 18.933 1.00 89.25 77 LYS A N 1
ATOM 601 C CA . LYS A 1 77 ? -25.910 -1.014 19.497 1.00 89.25 77 LYS A CA 1
ATOM 602 C C . LYS A 1 77 ? -26.577 -2.081 20.379 1.00 89.25 77 LYS A C 1
ATOM 604 O O . LYS A 1 77 ? -27.407 -1.753 21.210 1.00 89.25 77 LYS A O 1
ATOM 609 N N . ARG A 1 78 ? -26.214 -3.357 20.206 1.00 87.31 78 ARG A N 1
ATOM 610 C CA . ARG A 1 78 ? -26.734 -4.495 20.985 1.00 87.31 78 ARG A CA 1
ATOM 611 C C . ARG A 1 78 ? -25.878 -4.826 22.219 1.00 87.31 78 ARG A C 1
ATOM 613 O O . ARG A 1 78 ? -25.973 -5.933 22.733 1.00 87.31 78 ARG A O 1
ATOM 620 N N . GLY A 1 79 ? -24.953 -3.951 22.618 1.00 85.56 79 GLY A N 1
ATOM 621 C CA . GLY A 1 79 ? -24.093 -4.132 23.797 1.00 85.56 79 GLY A CA 1
ATOM 622 C C . GLY A 1 79 ? -22.900 -5.080 23.617 1.00 85.56 79 GLY A C 1
ATOM 623 O O . GLY A 1 79 ? -21.990 -5.073 24.437 1.00 85.56 79 GLY A O 1
ATOM 624 N N . LYS A 1 80 ? -22.831 -5.857 22.525 1.00 90.00 80 LYS A N 1
ATOM 625 C CA . LYS A 1 80 ? -21.659 -6.708 22.245 1.00 90.00 80 LYS A CA 1
ATOM 626 C C . LYS A 1 80 ? -20.415 -5.854 22.017 1.00 90.00 80 LYS A C 1
ATOM 628 O O . LYS A 1 80 ? -20.479 -4.901 21.230 1.00 90.00 80 LYS A O 1
ATOM 633 N N . THR A 1 81 ? -19.305 -6.243 22.640 1.00 93.50 81 THR A N 1
ATOM 634 C CA . THR A 1 81 ? -18.016 -5.552 22.552 1.00 93.50 81 THR A CA 1
ATOM 635 C C . THR A 1 81 ? -16.967 -6.388 21.819 1.00 93.50 81 THR A C 1
ATOM 637 O O . THR A 1 81 ? -17.050 -7.616 21.752 1.00 93.50 81 THR A O 1
ATOM 640 N N . LYS A 1 82 ? -15.993 -5.711 21.213 1.00 93.50 82 LYS A N 1
ATOM 641 C CA . LYS A 1 82 ? -14.813 -6.307 20.578 1.00 93.50 82 LYS A CA 1
ATOM 642 C C . LYS A 1 82 ? -13.582 -5.519 20.990 1.00 93.50 82 LYS A C 1
ATOM 644 O O . LYS A 1 82 ? -13.663 -4.297 21.034 1.00 93.50 82 LYS A O 1
ATOM 649 N N . LYS A 1 83 ? -12.460 -6.187 21.254 1.00 94.00 83 LYS A N 1
ATOM 650 C CA . LYS A 1 83 ? -11.186 -5.503 21.506 1.00 94.00 83 LYS A CA 1
ATOM 651 C C . LYS A 1 83 ? -10.721 -4.783 20.244 1.00 94.00 83 LYS A C 1
ATOM 653 O O . LYS A 1 83 ? -10.939 -5.285 19.136 1.00 94.00 83 LYS A O 1
ATOM 658 N N . ILE A 1 84 ? -10.084 -3.635 20.419 1.00 94.75 84 ILE A N 1
ATOM 659 C CA . ILE A 1 84 ? -9.385 -2.922 19.349 1.00 94.75 84 ILE A CA 1
ATOM 660 C C . ILE A 1 84 ? -7.914 -2.783 19.723 1.00 94.75 84 ILE A C 1
ATOM 662 O O . ILE A 1 84 ? -7.551 -2.874 20.894 1.00 94.75 84 ILE A O 1
ATOM 666 N N . ARG A 1 85 ? -7.073 -2.553 18.724 1.00 92.19 85 ARG A N 1
ATOM 667 C CA . ARG A 1 85 ? -5.675 -2.185 18.927 1.00 92.19 85 ARG A CA 1
ATOM 668 C C . ARG A 1 85 ? -5.229 -1.212 17.850 1.00 92.19 85 ARG A C 1
ATOM 670 O O . ARG A 1 85 ? -5.775 -1.216 16.745 1.00 92.19 85 ARG A O 1
ATOM 677 N N . CYS A 1 86 ? -4.218 -0.422 18.175 1.00 87.12 86 CYS A N 1
ATOM 678 C CA . CYS A 1 86 ? -3.482 0.374 17.209 1.00 87.12 86 CYS A CA 1
ATOM 679 C C . CYS A 1 86 ? -2.140 -0.316 16.964 1.00 87.12 86 CYS A C 1
ATOM 681 O O . CYS A 1 86 ? -1.366 -0.506 17.896 1.00 87.12 86 CYS A O 1
ATOM 683 N N . GLY A 1 87 ? -1.902 -0.742 15.728 1.00 84.38 87 GLY A N 1
ATOM 684 C CA . GLY A 1 87 ? -0.587 -1.178 15.273 1.00 84.38 87 GLY A CA 1
ATOM 685 C C . GLY A 1 87 ? 0.058 -0.126 14.379 1.00 84.38 87 GLY A C 1
ATOM 686 O O . GLY A 1 87 ? -0.559 0.877 14.019 1.00 84.38 87 GLY A O 1
ATOM 687 N N . VAL A 1 88 ? 1.282 -0.397 13.947 1.00 79.25 88 VAL A N 1
ATOM 688 C CA . VAL A 1 88 ? 1.943 0.374 12.892 1.00 79.25 88 VAL A CA 1
ATOM 689 C C . VAL A 1 88 ? 1.544 -0.232 11.543 1.00 79.25 88 VAL A C 1
ATOM 691 O O . VAL A 1 88 ? 1.611 -1.450 11.345 1.00 79.25 88 VAL A O 1
ATOM 694 N N . LYS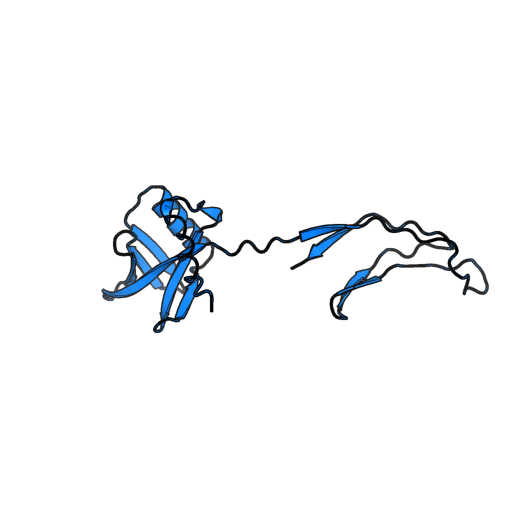 A 1 89 ? 1.092 0.590 10.590 1.00 73.56 89 LYS A N 1
ATOM 695 C CA . LYS A 1 89 ? 1.018 0.183 9.185 1.00 73.56 89 LYS A CA 1
ATOM 696 C C . LYS A 1 89 ? 2.431 -0.211 8.796 1.00 73.56 89 LYS A C 1
ATOM 698 O O . LYS A 1 89 ? 3.323 0.629 8.845 1.00 73.56 89 LYS A O 1
ATOM 703 N N . LYS A 1 90 ? 2.640 -1.464 8.387 1.00 66.25 90 LYS A N 1
ATOM 704 C CA . LYS A 1 90 ? 3.871 -1.815 7.679 1.00 66.25 90 LYS A CA 1
ATOM 705 C C . LYS A 1 90 ? 3.955 -0.877 6.479 1.00 66.25 90 LYS A C 1
ATOM 707 O O . LYS A 1 90 ? 3.163 -1.019 5.550 1.00 66.25 90 LYS A O 1
ATOM 712 N N . GLN A 1 91 ? 4.847 0.108 6.536 1.00 57.72 91 GLN A N 1
ATOM 713 C CA . GLN A 1 91 ? 5.257 0.833 5.348 1.00 57.72 91 GLN A CA 1
ATOM 714 C C . GLN A 1 91 ? 5.914 -0.218 4.460 1.00 57.72 91 GLN A C 1
ATOM 716 O O . GLN A 1 91 ? 7.030 -0.655 4.727 1.00 57.72 91 GLN A O 1
ATOM 721 N N . SER A 1 92 ? 5.193 -0.701 3.449 1.00 58.91 92 SER A N 1
ATOM 722 C CA . SER A 1 92 ? 5.872 -1.290 2.306 1.00 58.91 92 SER A CA 1
ATOM 723 C C . SER A 1 92 ? 6.605 -0.128 1.659 1.00 58.91 92 SER A C 1
ATOM 725 O O . SER A 1 92 ? 5.962 0.776 1.119 1.00 58.91 92 SER A O 1
ATOM 727 N N . LEU A 1 93 ? 7.926 -0.096 1.782 1.00 58.56 93 LEU A N 1
ATOM 728 C CA . LEU A 1 93 ? 8.726 0.793 0.960 1.00 58.56 93 LEU A CA 1
ATOM 729 C C . LEU A 1 93 ? 8.469 0.357 -0.484 1.00 58.56 93 LEU A C 1
ATOM 731 O O . LEU A 1 93 ? 8.974 -0.675 -0.912 1.00 58.56 93 LEU A O 1
ATOM 735 N N . GLN A 1 94 ? 7.618 1.086 -1.210 1.00 63.69 94 GLN A N 1
ATOM 736 C CA . GLN A 1 94 ? 7.579 0.953 -2.659 1.00 63.69 94 GLN A CA 1
ATOM 737 C C . GLN A 1 94 ? 8.884 1.551 -3.161 1.00 63.69 94 GLN A C 1
ATOM 739 O O . GLN A 1 94 ? 9.032 2.770 -3.254 1.00 63.69 94 GLN A O 1
ATOM 744 N N . THR A 1 95 ? 9.865 0.692 -3.410 1.00 78.62 95 THR A N 1
ATOM 745 C CA . THR A 1 95 ? 11.129 1.122 -3.992 1.00 78.62 95 THR A CA 1
ATOM 746 C C . THR A 1 95 ? 10.860 1.503 -5.442 1.00 78.62 95 THR A C 1
ATOM 748 O O . THR A 1 95 ? 10.487 0.662 -6.261 1.00 78.62 95 THR A O 1
ATOM 751 N N . CYS A 1 96 ? 11.015 2.790 -5.747 1.00 86.25 96 CYS A N 1
ATOM 752 C CA . CYS A 1 96 ? 11.011 3.297 -7.111 1.00 86.25 96 CYS A CA 1
ATOM 753 C C . CYS A 1 96 ? 12.448 3.273 -7.635 1.00 86.25 96 CYS A C 1
ATOM 755 O O . CYS A 1 96 ? 13.322 3.924 -7.062 1.00 86.25 96 CYS A O 1
ATOM 757 N N . LEU A 1 97 ? 12.696 2.518 -8.703 1.00 89.94 97 LEU A N 1
ATOM 758 C CA . LEU A 1 97 ? 13.981 2.503 -9.395 1.00 89.94 97 LEU A CA 1
ATOM 759 C C . LEU A 1 97 ? 13.848 3.235 -10.726 1.00 89.94 97 LEU A C 1
ATOM 761 O O . LEU A 1 97 ? 12.997 2.881 -11.544 1.00 89.94 97 LEU A O 1
ATOM 765 N N . GLN A 1 98 ? 14.712 4.224 -10.947 1.00 94.12 98 GLN A N 1
ATOM 766 C CA . GLN A 1 98 ? 14.860 4.882 -12.240 1.00 94.12 98 GLN A CA 1
ATOM 767 C C . GLN A 1 98 ? 15.929 4.157 -13.060 1.00 94.12 98 GLN A C 1
ATOM 769 O O . GLN A 1 98 ? 17.079 4.051 -12.636 1.00 94.12 98 GLN A O 1
ATOM 774 N N . PHE A 1 99 ? 15.562 3.696 -14.251 1.00 93.69 99 PHE A N 1
ATOM 775 C CA . PHE A 1 99 ? 16.460 3.016 -15.176 1.00 93.69 99 PHE A CA 1
ATOM 776 C C . PHE A 1 99 ? 16.890 3.950 -16.307 1.00 93.69 99 PHE A C 1
ATOM 778 O O . PHE A 1 99 ? 16.076 4.671 -16.885 1.00 93.69 99 PHE A O 1
ATOM 785 N N . LYS A 1 100 ? 18.184 3.904 -16.634 1.00 96.06 100 LYS A N 1
ATOM 786 C CA . LYS A 1 100 ? 18.791 4.477 -17.841 1.00 96.06 100 LYS A CA 1
ATOM 787 C C . LYS A 1 100 ? 19.634 3.373 -18.463 1.00 96.06 100 LYS A C 1
ATOM 789 O O . LYS A 1 100 ? 20.605 2.945 -17.848 1.00 96.06 100 LYS A O 1
ATOM 794 N N . ILE A 1 101 ? 19.205 2.860 -19.611 1.00 95.50 101 ILE A N 1
ATOM 795 C CA . ILE A 1 101 ? 19.777 1.651 -20.211 1.00 95.50 101 ILE A CA 1
ATOM 796 C C . ILE A 1 101 ? 20.158 1.964 -21.653 1.00 95.50 101 ILE A C 1
ATOM 798 O O . ILE A 1 101 ? 19.391 2.584 -22.392 1.00 95.50 101 ILE A O 1
ATOM 802 N N . SER A 1 102 ? 21.343 1.509 -22.035 1.00 95.44 102 SER A N 1
ATOM 803 C CA . SER A 1 102 ? 21.849 1.522 -23.400 1.00 95.44 102 SER A CA 1
ATOM 804 C C . SER A 1 102 ? 22.489 0.177 -23.715 1.00 95.44 102 SER A C 1
ATOM 806 O O . SER A 1 102 ? 22.958 -0.514 -22.809 1.00 95.44 102 SER A O 1
ATOM 808 N N . ALA A 1 103 ? 22.534 -0.172 -24.992 1.00 93.56 103 ALA A N 1
ATOM 809 C CA . ALA A 1 103 ? 23.351 -1.264 -25.501 1.00 93.56 103 ALA A CA 1
ATOM 810 C C . ALA A 1 103 ? 24.325 -0.730 -26.555 1.00 93.56 103 ALA A C 1
ATOM 812 O O . ALA A 1 103 ? 24.167 0.385 -27.051 1.00 93.56 103 ALA A O 1
ATOM 813 N N . SER A 1 104 ? 25.341 -1.521 -26.873 1.00 92.75 104 SER A N 1
ATOM 814 C CA . SER A 1 104 ? 26.349 -1.209 -27.882 1.00 92.75 104 SER A CA 1
ATOM 815 C C . SER A 1 104 ? 26.768 -2.483 -28.593 1.00 92.75 104 SER A C 1
ATOM 817 O O . SER A 1 104 ? 26.790 -3.543 -27.967 1.00 92.75 104 SER A O 1
ATOM 819 N N . GLU A 1 105 ? 27.129 -2.358 -29.869 1.00 90.69 105 GLU A N 1
ATOM 820 C CA . GLU A 1 105 ? 27.655 -3.466 -30.681 1.00 90.69 105 GLU A CA 1
ATOM 821 C C . GLU A 1 105 ? 26.706 -4.675 -30.746 1.00 90.69 105 GLU A C 1
ATOM 823 O O . GLU A 1 105 ? 27.126 -5.832 -30.726 1.00 90.69 105 GLU A O 1
ATOM 828 N N . LEU A 1 106 ? 25.398 -4.417 -30.818 1.00 88.50 106 LEU A N 1
ATOM 829 C CA . LEU A 1 106 ? 24.422 -5.480 -31.013 1.00 88.50 106 LEU A CA 1
ATOM 830 C C . LEU A 1 106 ? 24.653 -6.182 -32.353 1.00 88.50 106 LEU A C 1
ATOM 832 O O . LEU A 1 106 ? 25.047 -5.572 -33.345 1.00 88.50 106 LEU A O 1
ATOM 836 N N . ILE A 1 107 ? 24.377 -7.482 -32.382 1.00 87.19 107 ILE A N 1
ATOM 837 C CA . ILE A 1 107 ? 24.476 -8.273 -33.606 1.00 87.19 107 ILE A CA 1
ATOM 838 C C . ILE A 1 107 ? 23.405 -7.783 -34.582 1.00 87.19 107 ILE A C 1
ATOM 840 O O . ILE A 1 107 ? 22.224 -7.708 -34.226 1.00 87.19 107 ILE A O 1
ATOM 844 N N . ASN A 1 108 ? 23.817 -7.478 -35.814 1.00 86.75 108 ASN A N 1
ATOM 845 C CA . ASN A 1 108 ? 22.870 -7.277 -36.897 1.00 86.75 108 ASN A CA 1
ATOM 846 C C . ASN A 1 108 ? 22.318 -8.633 -37.338 1.00 86.75 108 ASN A C 1
ATOM 848 O O . ASN A 1 108 ? 23.063 -9.456 -37.872 1.00 86.75 108 ASN A O 1
ATOM 852 N N . VAL A 1 109 ? 21.037 -8.869 -37.084 1.00 83.50 109 VAL A N 1
ATOM 853 C CA . VAL A 1 109 ? 20.348 -10.094 -37.506 1.00 83.50 109 VAL A CA 1
ATOM 854 C C . VAL A 1 109 ? 19.448 -9.862 -38.719 1.00 83.50 109 VAL A C 1
ATOM 856 O O . VAL A 1 109 ? 18.901 -10.826 -39.253 1.00 83.50 109 VAL A O 1
ATOM 859 N N . ASP A 1 110 ? 19.324 -8.613 -39.176 1.00 82.25 110 ASP A N 1
ATOM 860 C CA . ASP A 1 110 ? 18.482 -8.254 -40.308 1.00 82.25 110 ASP A CA 1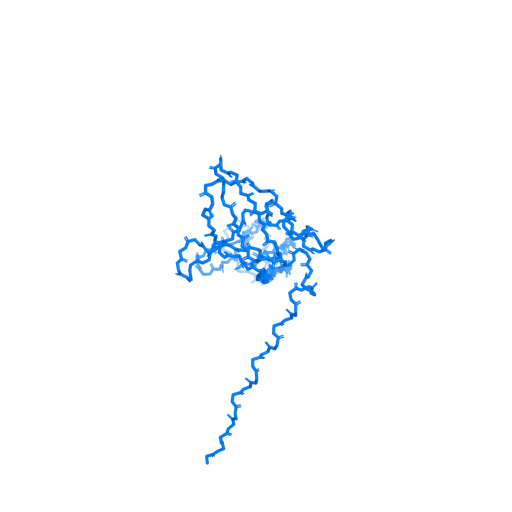
ATOM 861 C C . ASP A 1 110 ? 19.227 -8.364 -41.641 1.00 82.25 110 ASP A C 1
ATOM 863 O O . ASP A 1 110 ? 20.400 -8.021 -41.787 1.00 82.25 110 ASP A O 1
ATOM 867 N N . THR A 1 111 ? 18.513 -8.870 -42.647 1.00 76.00 111 THR A N 1
ATOM 868 C CA . THR A 1 111 ? 19.048 -9.098 -44.001 1.00 76.00 111 THR A CA 1
ATOM 869 C C . THR A 1 111 ? 19.014 -7.847 -44.874 1.00 76.00 111 THR A C 1
ATOM 871 O O . THR A 1 111 ? 19.698 -7.798 -45.893 1.00 76.00 111 THR A O 1
ATOM 874 N N . ASN A 1 112 ? 18.231 -6.834 -44.489 1.00 70.75 112 ASN A N 1
ATOM 875 C CA . ASN A 1 112 ? 17.995 -5.638 -45.290 1.00 70.75 112 ASN A CA 1
ATOM 876 C C . ASN A 1 112 ? 17.824 -4.389 -44.398 1.00 70.75 112 ASN A C 1
ATOM 878 O O . ASN A 1 112 ? 16.772 -3.758 -44.411 1.00 70.75 112 ASN A O 1
ATOM 882 N N . GLY A 1 113 ? 18.852 -4.069 -43.604 1.00 79.06 113 GLY A N 1
ATOM 883 C CA . GLY A 1 113 ? 18.850 -3.000 -42.595 1.00 79.06 113 GLY A CA 1
ATOM 884 C C . GLY A 1 113 ? 19.845 -3.291 -41.465 1.00 79.06 113 GLY A C 1
ATOM 885 O O . GLY A 1 113 ? 20.678 -4.192 -41.597 1.00 79.06 113 GLY A O 1
ATOM 886 N N . LEU A 1 114 ? 19.770 -2.533 -40.372 1.00 80.19 114 LEU A N 1
ATOM 887 C CA . LEU A 1 114 ? 20.360 -2.887 -39.075 1.00 80.19 114 LEU A CA 1
ATOM 888 C C . LEU A 1 114 ? 19.254 -3.436 -38.159 1.00 80.19 114 LEU A C 1
ATOM 890 O O . LEU A 1 114 ? 18.083 -3.161 -38.382 1.00 80.19 114 LEU A O 1
ATOM 894 N N . SER A 1 115 ? 19.622 -4.155 -37.095 1.00 85.50 115 SER A N 1
ATOM 895 C CA . SER A 1 115 ? 18.641 -4.659 -36.127 1.00 85.50 115 SER A CA 1
ATOM 896 C C . SER A 1 115 ? 17.759 -3.552 -35.535 1.00 85.50 115 SER A C 1
ATOM 898 O O . SER A 1 115 ? 18.241 -2.452 -35.245 1.00 85.50 115 SER A O 1
ATOM 900 N N . ASP A 1 116 ? 16.510 -3.915 -35.236 1.00 89.69 116 ASP A N 1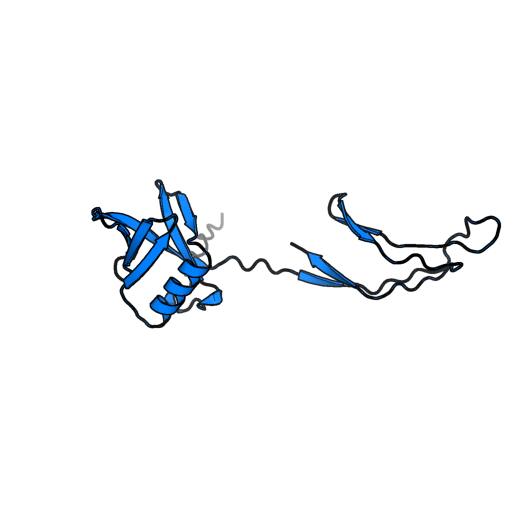
ATOM 901 C CA . ASP A 1 116 ? 15.516 -3.105 -34.519 1.00 89.69 116 ASP A CA 1
ATOM 902 C C . ASP A 1 116 ? 15.391 -3.527 -33.028 1.00 89.69 116 ASP A C 1
ATOM 904 O O . ASP A 1 116 ? 14.422 -4.191 -32.633 1.00 89.69 116 ASP A O 1
ATOM 908 N N . PRO A 1 117 ? 16.366 -3.231 -32.146 1.00 91.88 117 PRO A N 1
ATOM 909 C CA . PRO A 1 117 ? 16.364 -3.757 -30.783 1.00 91.88 117 PRO A CA 1
ATOM 910 C C . PRO A 1 117 ? 15.314 -3.122 -29.859 1.00 91.88 117 PRO A C 1
ATOM 912 O O . PRO A 1 117 ? 15.003 -1.929 -29.911 1.00 91.88 117 PRO A O 1
ATOM 915 N N . TYR A 1 118 ? 14.853 -3.930 -28.903 1.00 93.50 118 TYR A N 1
ATOM 916 C CA . TYR A 1 118 ? 14.042 -3.518 -27.758 1.00 93.50 118 TYR A CA 1
ATOM 917 C C . TYR A 1 118 ? 14.508 -4.228 -26.483 1.00 93.50 118 TYR A C 1
ATOM 919 O O . TYR A 1 118 ? 15.172 -5.264 -26.523 1.00 93.50 118 TYR A O 1
ATOM 927 N N . LEU A 1 119 ? 14.142 -3.667 -25.336 1.00 94.19 119 LEU A N 1
ATOM 928 C CA . LEU A 1 119 ? 14.467 -4.170 -24.011 1.00 94.19 119 LEU A CA 1
ATOM 929 C C . LEU A 1 119 ? 13.204 -4.685 -23.313 1.00 94.19 119 LEU A C 1
ATOM 931 O O . LEU A 1 119 ? 12.152 -4.045 -23.341 1.00 94.19 119 LEU A O 1
ATOM 935 N N . VAL A 1 120 ? 13.339 -5.803 -22.596 1.00 95.00 120 VAL A N 1
ATOM 936 C CA . VAL A 1 120 ? 12.319 -6.331 -21.682 1.00 95.00 120 VAL A CA 1
ATOM 937 C C . VAL A 1 120 ? 12.926 -6.535 -20.299 1.00 95.00 120 VAL A C 1
ATOM 939 O O . VAL A 1 120 ? 13.990 -7.134 -20.169 1.00 95.00 120 VAL A O 1
ATOM 942 N N . ILE A 1 121 ? 12.224 -6.088 -19.254 1.00 93.06 121 ILE A N 1
ATOM 943 C CA . ILE A 1 121 ? 12.552 -6.419 -17.862 1.00 93.06 121 ILE A CA 1
ATOM 944 C C . ILE A 1 121 ? 11.494 -7.374 -17.325 1.00 93.06 121 ILE A C 1
ATOM 946 O O . ILE A 1 121 ? 10.292 -7.109 -17.414 1.00 93.06 121 ILE A O 1
ATOM 950 N N . SER A 1 122 ? 11.944 -8.476 -16.724 1.00 92.88 122 SER A N 1
ATOM 951 C CA . SER A 1 122 ? 11.077 -9.464 -16.085 1.00 92.88 122 SER A CA 1
ATOM 952 C C . SER A 1 122 ? 11.438 -9.686 -14.620 1.00 92.88 122 SER A C 1
ATOM 954 O O . SER A 1 122 ? 12.608 -9.871 -14.293 1.00 92.88 122 SER A O 1
ATOM 956 N N . GLN A 1 123 ? 10.430 -9.756 -13.753 1.00 87.88 123 GLN A N 1
ATOM 957 C CA . GLN A 1 123 ? 10.559 -10.148 -12.352 1.00 87.88 123 GLN A CA 1
ATOM 958 C C . GLN A 1 123 ? 9.843 -11.487 -12.154 1.00 87.88 123 GLN A C 1
ATOM 960 O O . GLN A 1 123 ? 8.669 -11.610 -12.491 1.00 87.88 123 GLN A O 1
ATOM 965 N N . GLN A 1 124 ? 10.544 -12.506 -11.643 1.00 90.00 124 GLN A N 1
ATOM 966 C CA . GLN A 1 124 ? 9.976 -13.848 -11.409 1.00 90.00 124 GLN A CA 1
ATOM 967 C C . GLN A 1 124 ? 9.200 -14.406 -12.624 1.00 90.00 124 GLN A C 1
ATOM 969 O O . GLN A 1 124 ? 8.110 -14.954 -12.479 1.00 90.00 124 GLN A O 1
ATOM 974 N N . LYS A 1 125 ? 9.760 -14.263 -13.835 1.00 89.50 125 LYS A N 1
ATOM 975 C CA . LYS A 1 125 ? 9.154 -14.681 -15.120 1.00 89.50 125 LYS A CA 1
ATOM 976 C C . LYS A 1 125 ? 7.927 -13.874 -15.577 1.00 89.50 125 LYS A C 1
ATOM 978 O O . LYS A 1 125 ? 7.347 -14.201 -16.607 1.00 89.50 125 LYS A O 1
ATOM 983 N N . ARG A 1 126 ? 7.541 -12.805 -14.875 1.00 89.81 126 ARG A N 1
ATOM 984 C CA . ARG A 1 126 ? 6.532 -11.842 -15.337 1.00 89.81 126 ARG A CA 1
ATOM 985 C C . ARG A 1 126 ? 7.220 -10.635 -15.959 1.00 89.81 126 ARG A C 1
ATOM 987 O O . ARG A 1 126 ? 8.064 -10.019 -15.314 1.00 89.81 126 ARG A O 1
ATOM 994 N N . VAL A 1 127 ? 6.840 -10.270 -17.181 1.00 92.69 127 VAL A N 1
ATOM 995 C CA . VAL A 1 127 ? 7.285 -9.015 -17.802 1.00 92.69 127 VAL A CA 1
ATOM 996 C C . VAL A 1 127 ? 6.707 -7.840 -17.017 1.00 92.69 127 VAL A C 1
ATOM 998 O O . VAL A 1 127 ? 5.492 -7.738 -16.847 1.00 92.69 127 VAL A O 1
ATOM 1001 N N . VAL A 1 128 ? 7.591 -6.983 -16.512 1.00 92.62 128 VAL A N 1
ATOM 1002 C CA . VAL A 1 128 ? 7.241 -5.767 -15.761 1.00 92.62 128 VAL A CA 1
ATOM 1003 C C . VAL A 1 128 ? 7.469 -4.499 -16.581 1.00 92.62 128 VAL A C 1
ATOM 1005 O O . VAL A 1 128 ? 6.901 -3.463 -16.252 1.00 92.62 128 VAL A O 1
ATOM 1008 N N . TYR A 1 129 ? 8.265 -4.577 -17.651 1.00 93.94 129 TYR A N 1
ATOM 1009 C CA . TYR A 1 129 ? 8.505 -3.468 -18.570 1.00 93.94 129 TYR A CA 1
ATOM 1010 C C . TYR A 1 129 ? 8.928 -3.959 -19.952 1.00 93.94 129 TYR A C 1
ATOM 1012 O O . TYR A 1 129 ? 9.660 -4.944 -20.063 1.00 93.94 129 TYR A O 1
ATOM 1020 N N . GLN A 1 130 ? 8.514 -3.223 -20.978 1.00 96.12 130 GLN A N 1
ATOM 1021 C CA . GLN A 1 130 ? 8.992 -3.344 -22.348 1.00 96.12 130 GLN A CA 1
ATOM 1022 C C . GLN A 1 130 ? 9.251 -1.934 -22.886 1.00 96.12 130 GLN A C 1
ATOM 1024 O O . GLN A 1 130 ? 8.410 -1.051 -22.714 1.00 96.12 130 GLN A O 1
ATOM 1029 N N . SER A 1 131 ? 10.414 -1.720 -23.498 1.00 95.75 131 SER A N 1
ATOM 1030 C CA . SER A 1 131 ? 10.774 -0.438 -24.104 1.00 95.75 131 SER A CA 1
ATOM 1031 C C . SER A 1 131 ? 10.137 -0.248 -25.480 1.00 95.75 131 SER A C 1
ATOM 1033 O O . SER A 1 131 ? 9.556 -1.161 -26.068 1.00 95.75 131 SER A O 1
ATOM 1035 N N . GLU A 1 132 ? 10.340 0.939 -26.038 1.00 95.38 132 GLU A N 1
ATOM 1036 C CA . GLU A 1 132 ? 10.249 1.165 -27.470 1.00 95.38 132 GLU A CA 1
ATOM 1037 C C . GLU A 1 132 ? 11.239 0.288 -28.252 1.00 95.38 132 GLU A C 1
ATOM 1039 O O . GLU A 1 132 ? 12.302 -0.098 -27.750 1.00 95.38 132 GLU A O 1
ATOM 1044 N N . VAL A 1 133 ? 10.873 0.011 -29.502 1.00 94.44 133 VAL A N 1
ATOM 1045 C CA . VAL A 1 133 ? 11.769 -0.539 -30.519 1.00 94.44 133 VAL A CA 1
ATOM 1046 C C . VAL A 1 133 ? 12.555 0.623 -31.121 1.00 94.44 133 VAL A C 1
ATOM 1048 O O . VAL A 1 133 ? 11.955 1.604 -31.569 1.00 94.44 133 VAL A O 1
ATOM 1051 N N . VAL A 1 134 ? 13.882 0.529 -31.123 1.00 92.25 134 VAL A N 1
ATOM 1052 C CA . VAL A 1 134 ? 14.756 1.523 -31.755 1.00 92.25 134 VAL A CA 1
ATOM 1053 C C . VAL A 1 134 ? 15.129 0.996 -33.129 1.00 92.25 134 VAL A C 1
ATOM 1055 O O . VAL A 1 134 ? 15.734 -0.062 -33.211 1.00 92.25 134 VAL A O 1
ATOM 1058 N N . LYS A 1 135 ? 14.750 1.709 -34.191 1.00 90.00 135 LYS A N 1
ATOM 1059 C CA . LYS A 1 135 ? 14.947 1.217 -35.556 1.00 90.00 135 LYS A CA 1
ATOM 1060 C C . LYS A 1 135 ? 16.382 1.343 -36.044 1.00 90.00 135 LYS A C 1
ATOM 1062 O O . LYS A 1 135 ? 17.014 2.358 -35.745 1.00 90.00 135 LYS A O 1
ATOM 1067 N N . ASP A 1 136 ? 16.825 0.365 -36.830 1.00 85.62 136 ASP A N 1
ATOM 1068 C CA . ASP A 1 136 ? 18.109 0.329 -37.530 1.00 85.62 136 ASP A CA 1
ATOM 1069 C C . ASP A 1 136 ? 19.286 0.791 -36.644 1.00 85.62 136 ASP A C 1
ATOM 1071 O O . ASP A 1 136 ? 20.043 1.701 -36.995 1.00 85.62 136 ASP A O 1
ATOM 1075 N N . ASN A 1 137 ? 19.435 0.218 -35.445 1.00 86.75 137 ASN A N 1
ATOM 1076 C CA . ASN A 1 137 ? 20.399 0.724 -34.468 1.00 86.75 137 ASN A CA 1
ATOM 1077 C C . ASN A 1 137 ? 21.054 -0.388 -33.643 1.00 86.75 137 ASN A C 1
ATOM 1079 O O . ASN A 1 137 ? 20.410 -1.036 -32.826 1.00 86.75 137 ASN A O 1
ATOM 1083 N N . LEU A 1 138 ? 22.373 -0.551 -33.785 1.00 90.50 138 LEU A N 1
ATOM 1084 C CA . LEU A 1 138 ? 23.151 -1.532 -33.014 1.00 90.50 138 LEU A CA 1
ATOM 1085 C C . LEU A 1 138 ? 23.670 -0.999 -31.668 1.00 90.50 138 LEU A C 1
ATOM 1087 O O . LEU A 1 138 ? 24.239 -1.755 -30.883 1.00 90.50 138 LEU A O 1
ATOM 1091 N N . SER A 1 139 ? 23.458 0.286 -31.386 1.00 92.69 139 SER A N 1
ATOM 1092 C CA . SER A 1 139 ? 23.836 0.946 -30.134 1.00 92.69 139 SER A CA 1
ATOM 1093 C C . SER A 1 139 ? 22.670 1.770 -29.563 1.00 92.69 139 SER A C 1
ATOM 1095 O O . SER A 1 139 ? 22.765 2.998 -29.447 1.00 92.69 139 SER A O 1
ATOM 1097 N N . PRO A 1 140 ? 21.523 1.132 -29.255 1.00 93.75 140 PRO A N 1
ATOM 1098 C CA . PRO A 1 140 ? 20.324 1.834 -28.821 1.00 93.75 140 PRO A CA 1
ATOM 1099 C C . PRO A 1 140 ? 20.493 2.444 -27.425 1.00 93.75 140 PRO A C 1
ATOM 1101 O O . PRO A 1 140 ? 21.063 1.842 -26.512 1.00 93.75 140 PRO A O 1
ATOM 1104 N N . VAL A 1 141 ? 19.902 3.623 -27.240 1.00 95.38 141 VAL A N 1
ATOM 1105 C CA . VAL A 1 141 ? 19.677 4.243 -25.930 1.00 95.38 141 VAL A CA 1
ATOM 1106 C C . VAL A 1 141 ? 18.170 4.362 -25.744 1.00 95.38 141 VAL A C 1
ATOM 1108 O O . VAL A 1 141 ? 17.521 5.115 -26.469 1.00 95.38 141 VAL A O 1
ATOM 1111 N N . TRP A 1 142 ? 17.608 3.616 -24.793 1.00 95.81 142 TRP A N 1
ATOM 1112 C CA . TRP A 1 142 ? 16.169 3.650 -24.524 1.00 95.81 142 TRP A CA 1
ATOM 1113 C C . TRP A 1 142 ? 15.808 4.796 -23.585 1.00 95.81 142 TRP A C 1
ATOM 1115 O O . TRP A 1 142 ? 16.602 5.206 -22.728 1.00 95.81 142 TRP A O 1
ATOM 1125 N N . LYS A 1 143 ? 14.582 5.308 -23.721 1.00 94.00 143 LYS A N 1
ATOM 1126 C CA . LYS A 1 143 ? 14.071 6.368 -22.847 1.00 94.00 143 LYS A CA 1
ATOM 1127 C C . LYS A 1 143 ? 14.125 5.943 -21.374 1.00 94.00 143 LYS A C 1
ATOM 1129 O O . LYS A 1 143 ? 13.760 4.811 -21.057 1.00 94.00 143 LYS A O 1
ATOM 1134 N N . PRO A 1 144 ? 14.524 6.842 -20.453 1.00 95.88 144 PRO A N 1
ATOM 1135 C CA . PRO A 1 144 ? 14.493 6.544 -19.028 1.00 95.88 144 PRO A CA 1
ATOM 1136 C C . PRO A 1 144 ? 13.077 6.222 -18.545 1.00 95.88 144 PRO A C 1
ATOM 1138 O O . PRO A 1 144 ? 12.117 6.887 -18.939 1.00 95.88 144 PRO A O 1
ATOM 1141 N N . PHE A 1 145 ? 12.954 5.254 -17.642 1.00 93.25 145 PHE A N 1
ATOM 1142 C CA . PHE A 1 145 ? 11.669 4.841 -17.075 1.00 93.25 145 PHE A CA 1
ATOM 1143 C C . PHE A 1 145 ? 11.798 4.486 -15.594 1.00 93.25 145 PHE A C 1
ATOM 1145 O O . PHE A 1 145 ? 12.890 4.215 -15.093 1.00 93.25 145 PHE A O 1
ATOM 1152 N N . ASN A 1 146 ? 10.665 4.493 -14.891 1.00 93.56 146 ASN A N 1
ATOM 1153 C CA . ASN A 1 146 ? 10.587 4.159 -13.473 1.00 93.56 146 ASN A CA 1
ATOM 1154 C C . ASN A 1 146 ? 9.841 2.840 -13.288 1.00 93.56 146 ASN A C 1
ATOM 1156 O O . ASN A 1 146 ? 8.756 2.672 -13.847 1.00 93.56 146 ASN A O 1
ATOM 1160 N N . LEU A 1 147 ? 10.383 1.942 -12.466 1.00 91.06 147 LEU A N 1
ATOM 1161 C CA . LEU A 1 147 ? 9.673 0.748 -12.009 1.00 91.06 147 LEU A CA 1
ATOM 1162 C C . LEU A 1 147 ? 9.417 0.820 -10.510 1.00 91.06 147 LEU A C 1
ATOM 1164 O O . LEU A 1 147 ? 10.310 1.144 -9.728 1.00 91.06 147 LEU A O 1
ATOM 1168 N N . PHE A 1 148 ? 8.192 0.471 -10.126 1.00 85.25 148 PHE A N 1
ATOM 1169 C CA . PHE A 1 148 ? 7.781 0.341 -8.736 1.00 85.25 148 PHE A CA 1
ATOM 1170 C C . PHE A 1 148 ? 7.857 -1.128 -8.342 1.00 85.25 148 PHE A C 1
ATOM 1172 O O . PHE A 1 148 ? 7.135 -1.959 -8.894 1.00 85.25 148 PHE A O 1
ATOM 1179 N N . MET A 1 149 ? 8.736 -1.445 -7.396 1.00 72.94 149 MET A N 1
ATOM 1180 C CA . MET A 1 149 ? 8.817 -2.780 -6.814 1.00 72.94 149 MET A CA 1
ATOM 1181 C C . MET A 1 149 ? 7.888 -2.851 -5.600 1.00 72.94 149 MET A C 1
ATOM 1183 O O . MET A 1 149 ? 7.915 -1.971 -4.736 1.00 72.94 149 MET A O 1
ATOM 1187 N N . SER A 1 150 ? 7.034 -3.875 -5.583 1.00 63.69 150 SER A N 1
ATOM 1188 C CA . SER A 1 150 ? 6.074 -4.172 -4.512 1.00 63.69 150 SER A CA 1
ATOM 1189 C C . SER A 1 150 ? 6.502 -5.368 -3.683 1.00 63.69 150 SER A C 1
ATOM 1191 O O . SER A 1 150 ? 6.935 -6.352 -4.328 1.00 63.69 150 SER A O 1
#